Protein AF-A0A2E0WZZ0-F1 (afdb_monomer)

Sequence (146 aa):
MIAADSTYPSTQVFPRQESTLAAPRGRWQGAANSPVAYRRDSLGQIRELRIGAWRVLAATETRRIADVRELSAGRTAVLIERRGVPSGPVTSLLWQLYDGAGRLLSAMQSSPDGQRTLMMNYQTRQACQVNVNDAGTLETVGEWFF

Mean predicted aligned error: 10.59 Å

Secondary structure (DSSP, 8-state):
----------------------------B--TT-SEEEEE-TTS-EEEEEETTTEEEE-BTTEEEEEEEEEGGGEEEEEEEEESSTT--EEEEEEEEE-TT--EEEEEEE-TTSSEEEEEETTTTEEEEEEE-TTS-EEEEEEEE-

Foldseek 3Di:
DDDDDDDDPDPPPDPPPPPPPPDDPDDWDDDVPQQKTFDADPVRFTQWIGAADDDIDGADQFKGFPDWDQDPQQKIKTWMFGHPGRVHDGQKIKIWIAHNNGDTQKMWIAGPVRQWIWIAGPVQQKIWIWGQDPVRDIDTPDMDHD

Structure (mmCIF, N/CA/C/O backbone):
data_AF-A0A2E0WZZ0-F1
#
_entry.id   AF-A0A2E0WZZ0-F1
#
loop_
_atom_site.group_PDB
_atom_site.id
_atom_site.type_symbol
_atom_site.label_atom_id
_atom_site.label_alt_id
_atom_site.label_comp_id
_atom_site.label_asym_id
_atom_site.label_entity_id
_atom_site.label_seq_id
_atom_site.pdbx_PDB_ins_code
_atom_site.Cartn_x
_atom_site.Cartn_y
_atom_site.Cartn_z
_atom_site.occupancy
_atom_site.B_iso_or_equiv
_atom_site.auth_seq_id
_atom_site.auth_comp_id
_atom_site.auth_asym_id
_atom_site.auth_atom_id
_atom_site.pdbx_PDB_model_num
ATOM 1 N N . MET A 1 1 ? -25.707 50.805 5.402 1.00 40.75 1 MET A N 1
ATOM 2 C CA . MET A 1 1 ? -25.619 50.190 4.063 1.00 40.75 1 MET A CA 1
ATOM 3 C C . MET A 1 1 ? -24.155 49.833 3.862 1.00 40.75 1 MET A C 1
ATOM 5 O O . MET A 1 1 ? -23.360 50.728 3.629 1.00 40.75 1 MET A O 1
ATOM 9 N N . ILE A 1 2 ? -23.774 48.588 4.154 1.00 37.12 2 ILE A N 1
ATOM 10 C CA . ILE A 1 2 ? -22.375 48.135 4.131 1.00 37.12 2 ILE A CA 1
ATOM 11 C C . ILE A 1 2 ? -22.268 47.149 2.972 1.00 37.12 2 ILE A C 1
ATOM 13 O O . ILE A 1 2 ? -22.983 46.149 2.954 1.00 37.12 2 ILE A O 1
ATOM 17 N N . ALA A 1 3 ? -21.446 47.491 1.983 1.00 35.69 3 ALA A N 1
ATOM 18 C CA . ALA A 1 3 ? -21.144 46.640 0.844 1.00 35.69 3 ALA A CA 1
ATOM 19 C C . ALA A 1 3 ? -20.261 45.473 1.306 1.00 35.69 3 ALA A C 1
ATOM 21 O O . ALA A 1 3 ? -19.247 45.682 1.970 1.00 35.69 3 ALA A O 1
ATOM 22 N N . ALA A 1 4 ? -20.675 44.251 0.976 1.00 39.22 4 ALA A N 1
ATOM 23 C CA . ALA A 1 4 ? -19.872 43.053 1.147 1.00 39.22 4 ALA A CA 1
ATOM 24 C C . ALA A 1 4 ? -18.910 42.944 -0.042 1.00 39.22 4 ALA A C 1
ATOM 26 O O . ALA A 1 4 ? -19.346 42.712 -1.168 1.00 39.22 4 ALA A O 1
ATOM 27 N N . ASP A 1 5 ? -17.619 43.125 0.217 1.00 36.34 5 ASP A N 1
ATOM 28 C CA . ASP A 1 5 ? -16.557 42.827 -0.738 1.00 36.34 5 ASP A CA 1
ATOM 29 C C . ASP A 1 5 ? -16.145 41.361 -0.531 1.00 36.34 5 ASP A C 1
ATOM 31 O O . ASP A 1 5 ? -15.562 40.988 0.487 1.00 36.34 5 ASP A O 1
ATOM 35 N N . SER A 1 6 ? -16.584 40.500 -1.448 1.00 38.34 6 SER A N 1
ATOM 36 C CA . SER A 1 6 ? -16.380 39.050 -1.423 1.00 38.34 6 SER A CA 1
ATOM 37 C C . SER A 1 6 ? -15.403 38.673 -2.532 1.00 38.34 6 SER A C 1
ATOM 39 O O . SER A 1 6 ? -15.795 38.187 -3.596 1.00 38.34 6 SER A O 1
ATOM 41 N N . THR A 1 7 ? -14.116 38.873 -2.282 1.00 38.78 7 THR A N 1
ATOM 42 C CA . THR A 1 7 ? -13.047 38.436 -3.183 1.00 38.78 7 THR A CA 1
ATOM 43 C C . THR A 1 7 ? -12.672 36.991 -2.850 1.00 38.78 7 THR A C 1
ATOM 45 O O . THR A 1 7 ? -11.845 36.728 -1.980 1.00 38.78 7 THR A O 1
ATOM 48 N N . TYR A 1 8 ? -13.291 36.025 -3.531 1.00 40.94 8 TYR A N 1
ATOM 49 C CA . TYR A 1 8 ? -12.785 34.649 -3.557 1.00 40.94 8 TYR A CA 1
ATOM 50 C C . TYR A 1 8 ? -11.495 34.612 -4.392 1.00 40.94 8 TYR A C 1
ATOM 52 O O . TYR A 1 8 ? -11.508 35.102 -5.525 1.00 40.94 8 TYR A O 1
ATOM 60 N N . PRO A 1 9 ? -10.385 34.022 -3.914 1.00 39.41 9 PRO A N 1
ATOM 61 C CA . PRO A 1 9 ? -9.245 33.780 -4.781 1.00 39.41 9 PRO A CA 1
ATOM 62 C C . PRO A 1 9 ? -9.610 32.723 -5.831 1.00 39.41 9 PRO A C 1
ATOM 64 O O . PRO A 1 9 ? -10.093 31.633 -5.520 1.00 39.41 9 PRO A O 1
ATOM 67 N N . SER A 1 10 ? -9.373 33.087 -7.090 1.00 41.12 10 SER A N 1
ATOM 68 C CA . SER A 1 10 ? -9.514 32.262 -8.287 1.00 41.12 10 SER A CA 1
ATOM 69 C C . SER A 1 10 ? -8.919 30.866 -8.107 1.00 41.12 10 SER A C 1
ATOM 71 O O . SER A 1 10 ? -7.773 30.728 -7.675 1.00 41.12 10 SER A O 1
ATOM 73 N N . THR A 1 11 ? -9.671 29.843 -8.514 1.00 41.03 11 THR A N 1
ATOM 74 C CA . THR A 1 11 ? -9.214 28.459 -8.648 1.00 41.03 11 THR A CA 1
ATOM 75 C C . THR A 1 11 ? -7.918 28.417 -9.460 1.00 41.03 11 THR A C 1
ATOM 77 O O . THR A 1 11 ? -7.935 28.575 -10.680 1.00 41.03 11 THR A O 1
ATOM 80 N N . GLN A 1 12 ? -6.781 28.210 -8.793 1.00 34.91 12 GLN A N 1
ATOM 81 C CA . GLN A 1 12 ? -5.544 27.860 -9.479 1.00 34.91 12 GLN A CA 1
ATOM 82 C C . GLN A 1 12 ? -5.733 26.465 -10.070 1.00 34.91 12 GLN A C 1
ATOM 84 O O . GLN A 1 12 ? -5.729 25.454 -9.368 1.00 34.91 12 GLN A O 1
ATOM 89 N N . VAL A 1 13 ? -5.958 26.419 -11.380 1.00 36.41 13 VAL A N 1
ATOM 90 C CA . VAL A 1 13 ? -5.904 25.184 -12.154 1.00 36.41 13 VAL A CA 1
ATOM 91 C C . VAL A 1 13 ? -4.444 24.747 -12.161 1.00 36.41 13 VAL A C 1
ATOM 93 O O . VAL A 1 13 ? -3.627 25.286 -12.904 1.00 36.41 13 VAL A O 1
ATOM 96 N N . PHE A 1 14 ? -4.100 23.797 -11.293 1.00 32.16 14 PHE A N 1
ATOM 97 C CA . PHE A 1 14 ? -2.807 23.129 -11.356 1.00 32.16 14 PHE A CA 1
ATOM 98 C C . PHE A 1 14 ? -2.707 22.433 -12.719 1.00 32.16 14 PHE A C 1
ATOM 100 O O . PHE A 1 14 ? -3.565 21.594 -13.023 1.00 32.16 14 PHE A O 1
ATOM 107 N N . PRO A 1 15 ? -1.708 22.753 -13.562 1.00 32.00 15 PRO A N 1
ATOM 108 C CA . PRO A 1 15 ? -1.506 22.001 -14.785 1.00 32.00 15 PRO A CA 1
ATOM 109 C C . PRO A 1 15 ? -1.287 20.539 -14.403 1.00 32.00 15 PRO A C 1
ATOM 111 O O . PRO A 1 15 ? -0.507 20.221 -13.502 1.00 32.00 15 PRO A O 1
ATOM 114 N N . ARG A 1 16 ? -2.025 19.648 -15.069 1.00 38.28 16 ARG A N 1
ATOM 115 C CA . ARG A 1 16 ? -1.875 18.201 -14.943 1.00 38.28 16 ARG A CA 1
ATOM 116 C C . ARG A 1 16 ? -0.437 17.886 -15.341 1.00 38.28 16 ARG A C 1
ATOM 118 O O . ARG A 1 16 ? -0.116 17.861 -16.524 1.00 38.28 16 ARG A O 1
ATOM 125 N N . GLN A 1 17 ? 0.439 17.725 -14.354 1.00 35.53 17 GLN A N 1
ATOM 126 C CA . GLN A 1 17 ? 1.799 17.272 -14.582 1.00 35.53 17 GLN A CA 1
ATOM 127 C C . GLN A 1 17 ? 1.670 15.821 -15.048 1.00 35.53 17 GLN A C 1
ATOM 129 O O . GLN A 1 17 ? 1.569 14.890 -14.248 1.00 35.53 17 GLN A O 1
ATOM 134 N N . GLU A 1 18 ? 1.558 15.632 -16.361 1.00 36.09 18 GLU A N 1
ATOM 135 C CA . GLU A 1 18 ? 1.787 14.341 -16.982 1.00 36.09 18 GLU A CA 1
ATOM 136 C C . GLU A 1 18 ? 3.227 13.985 -16.648 1.00 36.09 18 GLU A C 1
ATOM 138 O O . GLU A 1 18 ? 4.177 14.499 -17.233 1.00 36.09 18 GLU A O 1
ATOM 143 N N . SER A 1 19 ? 3.389 13.166 -15.612 1.00 40.03 19 SER A N 1
ATOM 144 C CA . SER A 1 19 ? 4.664 12.558 -15.292 1.00 40.03 19 SER A CA 1
ATOM 145 C C . SER A 1 19 ? 4.981 11.601 -16.438 1.00 40.03 19 SER A C 1
ATOM 147 O O . SER A 1 19 ? 4.657 10.418 -16.397 1.00 40.03 19 SER A O 1
ATOM 149 N N . THR A 1 20 ? 5.587 12.126 -17.501 1.00 39.88 20 THR A N 1
ATOM 150 C CA . THR A 1 20 ? 6.236 11.368 -18.571 1.00 39.88 20 THR A CA 1
ATOM 151 C C . THR A 1 20 ? 7.544 10.785 -18.040 1.00 39.88 20 THR A C 1
ATOM 153 O O . THR A 1 20 ? 8.622 10.954 -18.601 1.00 39.88 20 THR A O 1
ATOM 156 N N . LEU A 1 21 ? 7.462 10.037 -16.938 1.00 45.97 21 LEU A N 1
ATOM 157 C CA . LEU A 1 21 ? 8.457 9.019 -16.656 1.00 45.97 21 LEU A CA 1
ATOM 158 C C . LEU A 1 21 ? 8.224 7.931 -17.697 1.00 45.97 21 LEU A C 1
ATOM 160 O O . LEU A 1 21 ? 7.309 7.121 -17.564 1.00 45.97 21 LEU A O 1
ATOM 164 N N . ALA A 1 22 ? 9.020 7.961 -18.768 1.00 46.19 22 ALA A N 1
ATOM 165 C CA . ALA A 1 22 ? 9.065 6.896 -19.755 1.00 46.19 22 ALA A CA 1
ATOM 166 C C . ALA A 1 22 ? 9.070 5.550 -19.019 1.00 46.19 22 ALA A C 1
ATOM 168 O O . ALA A 1 22 ? 9.983 5.268 -18.230 1.00 46.19 22 ALA A O 1
ATOM 169 N N . AL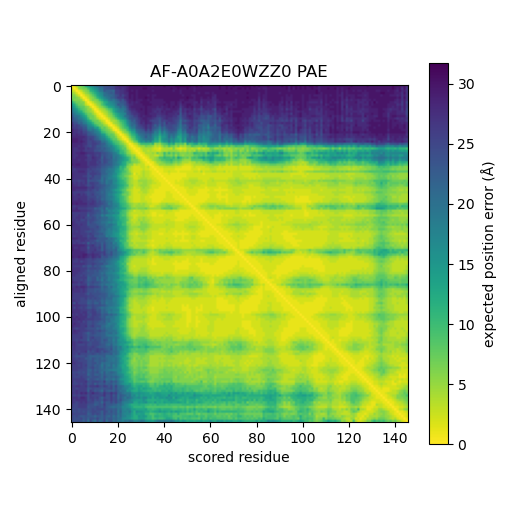A A 1 23 ? 8.020 4.752 -19.238 1.00 48.78 23 ALA A N 1
ATOM 170 C CA . ALA A 1 23 ? 7.925 3.427 -18.657 1.00 48.78 23 ALA A CA 1
ATOM 171 C C . ALA A 1 23 ? 9.203 2.676 -19.064 1.00 48.78 23 ALA A C 1
ATOM 173 O O . ALA A 1 23 ? 9.510 2.597 -20.259 1.00 48.78 23 ALA A O 1
ATOM 174 N N . PRO A 1 24 ? 9.999 2.156 -18.117 1.00 50.47 24 PRO A N 1
ATOM 175 C CA . PRO A 1 24 ? 11.186 1.395 -18.475 1.00 50.47 24 PRO A CA 1
ATOM 176 C C . PRO A 1 24 ? 10.772 0.251 -19.413 1.00 50.47 24 PRO A C 1
ATOM 178 O O . PRO A 1 24 ? 9.663 -0.263 -19.301 1.00 50.47 24 PRO A O 1
ATOM 181 N N . ARG A 1 25 ? 11.629 -0.223 -20.312 1.00 55.50 25 ARG A N 1
ATOM 182 C CA . ARG A 1 25 ? 11.321 -1.380 -21.177 1.00 55.50 25 ARG A CA 1
ATOM 183 C C . ARG A 1 25 ? 11.789 -2.678 -20.522 1.00 55.50 25 ARG A C 1
ATOM 185 O O . ARG A 1 25 ? 12.860 -3.182 -20.824 1.00 55.50 25 ARG A O 1
ATOM 192 N N . GLY A 1 26 ? 11.017 -3.191 -19.575 1.00 63.06 26 GLY A N 1
ATOM 193 C CA . GLY A 1 26 ? 11.357 -4.385 -18.802 1.00 63.06 26 GLY A CA 1
ATOM 194 C C . GLY A 1 26 ? 10.149 -5.295 -18.675 1.00 63.06 26 GLY A C 1
ATOM 195 O O . GLY A 1 26 ? 9.018 -4.825 -18.565 1.00 63.06 26 GLY A O 1
ATOM 196 N N . ARG A 1 27 ? 10.392 -6.603 -18.719 1.00 79.94 27 ARG A N 1
ATOM 197 C CA . ARG A 1 27 ? 9.341 -7.616 -18.643 1.00 79.94 27 ARG A CA 1
ATOM 198 C C . ARG A 1 27 ? 8.681 -7.588 -17.262 1.00 79.94 27 ARG A C 1
ATOM 200 O O . ARG A 1 27 ? 9.370 -7.515 -16.246 1.00 79.94 27 ARG A O 1
ATOM 207 N N . TRP A 1 28 ? 7.354 -7.664 -17.238 1.00 86.12 28 TRP A N 1
ATOM 208 C CA . TRP A 1 28 ? 6.593 -7.923 -16.018 1.00 86.12 28 TRP A CA 1
ATOM 209 C C . TRP A 1 28 ? 6.989 -9.281 -15.429 1.00 86.12 28 TRP A C 1
ATOM 211 O O . TRP A 1 28 ? 7.062 -10.275 -16.150 1.00 86.12 28 TRP A O 1
ATOM 221 N N . GLN A 1 29 ? 7.243 -9.307 -14.126 1.00 88.06 29 GLN A N 1
ATOM 222 C CA . GLN A 1 29 ? 7.553 -10.502 -13.346 1.00 88.06 29 GLN A CA 1
ATOM 223 C C . GLN A 1 29 ? 6.344 -10.855 -12.471 1.00 88.06 29 GLN A C 1
ATOM 225 O O . GLN A 1 29 ? 5.649 -9.954 -12.013 1.00 88.06 29 GLN A O 1
ATOM 230 N N . GLY A 1 30 ? 6.091 -12.139 -12.226 1.00 80.69 30 GLY A N 1
ATOM 231 C CA . GLY A 1 30 ? 4.977 -12.615 -11.400 1.00 80.69 30 GLY A CA 1
ATOM 232 C C . GLY A 1 30 ? 4.745 -14.110 -11.602 1.00 80.69 30 GLY A C 1
ATOM 233 O O . GLY A 1 30 ? 5.161 -14.663 -12.624 1.00 80.69 30 GLY A O 1
ATOM 234 N N . ALA A 1 31 ? 4.117 -14.771 -10.628 1.00 76.31 31 ALA A N 1
ATOM 235 C CA . ALA A 1 31 ? 3.732 -16.171 -10.776 1.00 76.31 31 ALA A CA 1
ATOM 236 C C . ALA A 1 31 ? 2.682 -16.324 -11.888 1.00 76.31 31 ALA A C 1
ATOM 238 O O . ALA A 1 31 ? 1.856 -15.432 -12.109 1.00 76.31 31 ALA A O 1
ATOM 239 N N . ALA A 1 32 ? 2.695 -17.466 -12.580 1.00 68.56 32 ALA A N 1
ATOM 240 C CA . ALA A 1 32 ? 1.623 -17.806 -13.507 1.00 68.56 32 ALA A CA 1
ATOM 241 C C . ALA A 1 32 ? 0.282 -17.776 -12.749 1.00 68.56 32 ALA A C 1
ATOM 243 O O . ALA A 1 32 ? 0.163 -18.388 -11.691 1.00 68.56 32 ALA A O 1
ATOM 244 N N . ASN A 1 33 ? -0.701 -17.044 -13.282 1.00 75.00 33 ASN A N 1
ATOM 245 C CA . ASN A 1 33 ? -2.021 -16.803 -12.678 1.00 75.00 33 ASN A CA 1
ATOM 246 C C . ASN A 1 33 ? -2.059 -15.899 -11.429 1.00 75.00 33 ASN A C 1
ATOM 248 O O . ASN A 1 33 ? -3.125 -15.778 -10.827 1.00 75.00 33 ASN A O 1
ATOM 252 N N . SER A 1 34 ? -0.965 -15.226 -11.048 1.00 82.19 34 SER A N 1
ATOM 253 C CA . SER A 1 34 ? -1.062 -14.175 -10.025 1.00 82.19 34 SER A CA 1
ATOM 254 C C . SER A 1 34 ? -1.815 -12.960 -10.593 1.00 82.19 34 SER A C 1
ATOM 256 O O . SER A 1 34 ? -1.513 -12.519 -11.710 1.00 82.19 34 SER A O 1
ATOM 258 N N . PRO A 1 35 ? -2.767 -12.367 -9.842 1.00 85.38 35 PRO A N 1
ATOM 259 C CA . PRO A 1 35 ? -3.368 -11.086 -10.207 1.00 85.38 35 PRO A CA 1
ATOM 260 C C . PRO A 1 35 ? -2.364 -9.933 -10.082 1.00 85.38 35 PRO A C 1
ATOM 262 O O . PRO A 1 35 ? -2.685 -8.800 -10.437 1.00 85.38 35 PRO A O 1
ATOM 265 N N . VAL A 1 36 ? -1.158 -10.196 -9.576 1.00 92.75 36 VAL A N 1
ATOM 266 C CA . VAL A 1 36 ? -0.115 -9.212 -9.343 1.00 92.75 36 VAL A CA 1
ATOM 267 C C . VAL A 1 36 ? 1.073 -9.471 -10.263 1.00 92.75 36 VAL A C 1
ATOM 269 O O . VAL A 1 36 ? 1.567 -10.586 -10.405 1.00 92.75 36 VAL A O 1
ATOM 272 N N . ALA A 1 37 ? 1.577 -8.403 -10.870 1.00 94.25 37 ALA A N 1
ATOM 273 C CA . ALA A 1 37 ? 2.851 -8.428 -11.567 1.00 94.25 37 ALA A CA 1
ATOM 274 C C . ALA A 1 37 ? 3.701 -7.230 -11.152 1.00 94.25 37 ALA A C 1
ATOM 276 O O . ALA A 1 37 ? 3.184 -6.145 -10.904 1.00 94.25 37 ALA A O 1
ATOM 277 N N . TYR A 1 38 ? 5.013 -7.400 -11.106 1.00 94.06 38 TYR A N 1
ATOM 278 C CA . TYR A 1 38 ? 5.950 -6.376 -10.659 1.00 94.06 38 TYR A CA 1
ATOM 279 C C . TYR A 1 38 ? 7.032 -6.128 -11.696 1.00 94.06 38 TYR A C 1
ATOM 281 O O . TYR A 1 38 ? 7.386 -6.987 -12.506 1.00 94.06 38 TYR A O 1
ATOM 289 N N . ARG A 1 39 ? 7.609 -4.938 -11.616 1.00 94.50 39 ARG A N 1
ATOM 290 C CA . ARG A 1 39 ? 8.862 -4.594 -12.267 1.00 94.50 39 ARG A CA 1
ATOM 291 C C . ARG A 1 39 ? 9.774 -3.984 -11.235 1.00 94.50 39 ARG A C 1
ATOM 293 O O . ARG A 1 39 ? 9.397 -3.031 -10.552 1.00 94.50 39 ARG A O 1
ATOM 300 N N . ARG A 1 40 ? 10.960 -4.564 -11.119 1.00 93.69 40 ARG A N 1
ATOM 301 C CA . ARG A 1 40 ? 11.963 -4.160 -10.145 1.00 93.69 40 ARG A CA 1
ATOM 302 C C . ARG A 1 40 ? 13.110 -3.433 -10.829 1.00 93.69 40 ARG A C 1
ATOM 304 O O . ARG A 1 40 ? 13.344 -3.635 -12.022 1.00 93.69 40 ARG A O 1
ATOM 311 N N . ASP A 1 41 ? 13.771 -2.554 -10.094 1.00 91.06 41 ASP A N 1
ATOM 312 C CA . ASP A 1 41 ? 15.033 -1.963 -10.525 1.00 91.06 41 ASP A CA 1
ATOM 313 C C . ASP A 1 41 ? 16.213 -2.927 -10.296 1.00 91.06 41 ASP A C 1
ATOM 315 O O . ASP A 1 41 ? 16.038 -4.066 -9.853 1.00 91.06 41 ASP A O 1
ATOM 319 N N . SER A 1 42 ? 17.427 -2.477 -10.618 1.00 90.81 42 SER A N 1
ATOM 320 C CA . SER A 1 42 ? 18.662 -3.249 -10.427 1.00 90.81 42 SER A CA 1
ATOM 321 C C . SER A 1 42 ? 19.001 -3.520 -8.958 1.00 90.81 42 SER A C 1
ATOM 323 O O . SER A 1 42 ? 19.809 -4.401 -8.684 1.00 90.81 42 SER A O 1
ATOM 325 N N . LEU A 1 43 ? 18.388 -2.793 -8.020 1.00 90.94 43 LEU A N 1
ATOM 326 C CA . LEU A 1 43 ? 18.539 -2.975 -6.575 1.00 90.94 43 LEU A CA 1
ATOM 327 C C . LEU A 1 43 ? 17.436 -3.876 -5.991 1.00 90.94 43 LEU A C 1
ATOM 329 O O . LEU A 1 43 ? 17.335 -4.034 -4.774 1.00 90.94 43 LEU A O 1
ATOM 333 N N . GLY A 1 44 ? 16.580 -4.449 -6.842 1.00 90.12 44 GLY A N 1
ATOM 334 C CA . GLY A 1 44 ? 15.471 -5.310 -6.441 1.00 90.12 44 GLY A CA 1
ATOM 335 C C . GLY A 1 44 ? 14.263 -4.564 -5.862 1.00 90.12 44 GLY A C 1
ATOM 336 O O . GLY A 1 44 ? 13.300 -5.215 -5.444 1.00 90.12 44 GLY A O 1
ATOM 337 N N . GLN A 1 45 ? 14.255 -3.228 -5.854 1.00 91.94 45 GLN A N 1
ATOM 338 C CA . GLN A 1 45 ? 13.124 -2.434 -5.367 1.00 91.94 45 GLN A CA 1
ATOM 339 C C . GLN A 1 45 ? 11.987 -2.434 -6.389 1.00 91.94 45 GLN A C 1
ATOM 341 O O . GLN A 1 45 ? 12.221 -2.450 -7.595 1.00 91.94 45 GLN A O 1
ATOM 346 N N . ILE A 1 46 ? 10.735 -2.411 -5.921 1.00 94.88 46 ILE A N 1
ATOM 347 C CA . ILE A 1 46 ? 9.562 -2.377 -6.804 1.00 94.88 46 ILE A CA 1
ATOM 348 C C . ILE A 1 46 ? 9.442 -0.979 -7.415 1.00 94.88 46 ILE A C 1
ATOM 350 O O . ILE A 1 46 ? 9.124 -0.014 -6.721 1.00 94.88 46 ILE A O 1
ATOM 354 N N . ARG A 1 47 ? 9.651 -0.885 -8.731 1.00 95.19 47 ARG A N 1
ATOM 355 C CA . ARG A 1 47 ? 9.460 0.346 -9.502 1.00 95.19 47 ARG A CA 1
ATOM 356 C C . ARG A 1 47 ? 8.034 0.470 -10.017 1.00 95.19 47 ARG A C 1
ATOM 358 O O . ARG A 1 47 ? 7.468 1.555 -9.968 1.00 95.19 47 ARG A O 1
ATOM 365 N N . GLU A 1 48 ? 7.455 -0.625 -10.500 1.00 96.50 48 GLU A N 1
ATOM 366 C CA . GLU A 1 48 ? 6.061 -0.672 -10.945 1.00 96.50 48 GLU A CA 1
ATOM 367 C C . GLU A 1 48 ? 5.384 -1.936 -10.420 1.00 96.50 48 GLU A C 1
ATOM 369 O O . GLU A 1 48 ? 5.980 -3.013 -10.378 1.00 96.50 48 GLU A O 1
ATOM 374 N N . LEU A 1 49 ? 4.120 -1.799 -10.042 1.00 96.50 49 LEU A N 1
ATOM 375 C CA . LEU A 1 49 ? 3.240 -2.867 -9.602 1.00 96.50 49 LEU A CA 1
ATOM 376 C C . LEU A 1 49 ? 1.963 -2.805 -10.430 1.00 96.50 49 LEU A C 1
ATOM 378 O O . LEU A 1 49 ? 1.306 -1.768 -10.458 1.00 96.50 49 LEU A O 1
ATOM 382 N N . ARG A 1 50 ? 1.587 -3.911 -11.061 1.00 96.19 50 ARG A N 1
ATOM 383 C CA . ARG A 1 50 ? 0.295 -4.089 -11.713 1.00 96.19 50 ARG A CA 1
ATOM 384 C C . ARG A 1 50 ? -0.574 -5.020 -10.879 1.00 96.19 50 ARG A C 1
ATOM 386 O O . ARG A 1 50 ? -0.098 -6.071 -10.462 1.00 96.19 50 ARG A O 1
ATOM 393 N N . ILE A 1 51 ? -1.829 -4.639 -10.670 1.00 95.88 51 ILE A N 1
ATOM 394 C CA . ILE A 1 51 ? -2.860 -5.427 -9.986 1.00 95.88 51 ILE A CA 1
ATOM 395 C C . ILE A 1 51 ? -4.047 -5.569 -10.943 1.00 95.88 51 ILE A C 1
ATOM 397 O O . ILE A 1 51 ? -4.563 -4.576 -11.464 1.00 95.88 51 ILE A O 1
ATOM 401 N N . GLY A 1 52 ? -4.468 -6.802 -11.200 1.00 90.62 52 GLY A N 1
ATOM 402 C CA . GLY A 1 52 ? -5.477 -7.107 -12.203 1.00 90.62 52 GLY A CA 1
ATOM 403 C C . G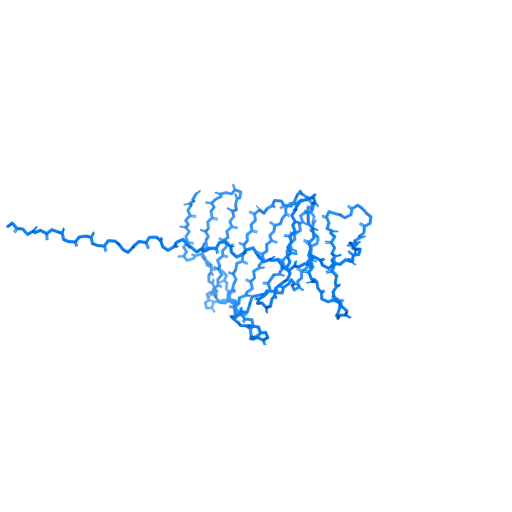LY A 1 52 ? -5.070 -6.632 -13.602 1.00 90.62 52 GLY A C 1
ATOM 404 O O . GLY A 1 52 ? -3.890 -6.590 -13.964 1.00 90.62 52 GLY A O 1
ATOM 405 N N . ALA A 1 53 ? -6.067 -6.266 -14.407 1.00 86.44 53 ALA A N 1
ATOM 406 C CA . ALA A 1 53 ? -5.851 -5.909 -15.808 1.00 86.44 53 ALA A CA 1
ATOM 407 C C . ALA A 1 53 ? -5.346 -4.469 -16.020 1.00 86.44 53 ALA A C 1
ATOM 409 O O . ALA A 1 53 ? -4.702 -4.200 -17.032 1.00 86.44 53 ALA A O 1
ATOM 410 N N . TRP A 1 54 ? -5.632 -3.541 -15.100 1.00 88.44 54 TRP A N 1
ATOM 411 C CA . TRP A 1 54 ? -5.518 -2.101 -15.386 1.00 88.44 54 TRP A CA 1
ATOM 412 C C . TRP A 1 54 ? -4.875 -1.262 -14.279 1.00 88.44 54 TRP A C 1
ATOM 414 O O . TRP A 1 54 ? -4.390 -0.165 -14.562 1.00 88.44 54 TRP A O 1
ATOM 424 N N . ARG A 1 55 ? -4.843 -1.722 -13.021 1.00 95.94 55 ARG A N 1
ATOM 425 C CA . ARG A 1 55 ? -4.276 -0.911 -11.940 1.00 95.94 55 ARG A CA 1
ATOM 426 C C . ARG A 1 55 ? -2.761 -0.990 -11.991 1.00 95.94 55 ARG A C 1
ATOM 428 O O . ARG A 1 55 ? -2.201 -2.052 -11.753 1.00 95.94 55 ARG A O 1
ATOM 435 N N . VAL A 1 56 ? -2.108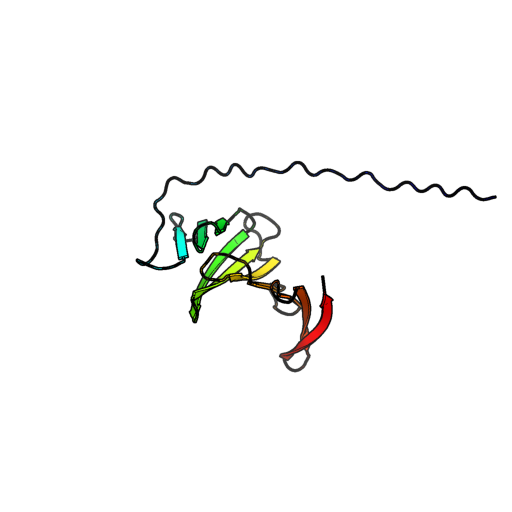 0.143 -12.229 1.00 95.44 56 VAL A N 1
ATOM 436 C CA . VAL A 1 56 ? -0.650 0.274 -12.134 1.00 95.44 56 VAL A CA 1
ATOM 437 C C . VAL A 1 56 ? -0.298 1.292 -11.054 1.00 95.44 56 VAL A C 1
ATOM 439 O O . VAL A 1 56 ? -0.834 2.400 -11.034 1.00 95.44 56 VAL A O 1
ATOM 442 N N . LEU A 1 57 ? 0.597 0.910 -10.147 1.00 96.25 57 LEU A N 1
ATOM 443 C CA . LEU A 1 57 ? 1.240 1.789 -9.179 1.00 96.25 57 LEU A CA 1
ATOM 444 C C . LEU A 1 57 ? 2.714 1.900 -9.550 1.00 96.25 57 LEU A C 1
ATOM 446 O O . LEU A 1 57 ? 3.372 0.884 -9.756 1.00 96.25 57 LEU A O 1
ATOM 450 N N . ALA A 1 58 ? 3.234 3.120 -9.605 1.00 95.62 58 ALA A N 1
ATOM 451 C CA . ALA A 1 58 ? 4.648 3.374 -9.833 1.00 95.62 58 ALA A CA 1
ATOM 452 C C . ALA A 1 58 ? 5.275 4.011 -8.592 1.00 95.62 58 ALA A C 1
ATOM 454 O O . ALA A 1 58 ? 4.653 4.845 -7.922 1.00 95.62 58 ALA A O 1
ATOM 455 N N . ALA A 1 59 ? 6.506 3.608 -8.294 1.00 94.38 59 ALA A N 1
ATOM 456 C CA . ALA A 1 59 ? 7.373 4.352 -7.402 1.00 94.38 59 ALA A CA 1
ATOM 457 C C . ALA A 1 59 ? 7.761 5.687 -8.057 1.00 94.38 59 ALA A C 1
ATOM 459 O O . ALA A 1 59 ? 7.906 5.785 -9.277 1.00 94.38 59 ALA A O 1
ATOM 460 N N . THR A 1 60 ? 7.935 6.709 -7.230 1.00 94.19 60 THR A N 1
ATOM 461 C CA . THR A 1 60 ? 8.434 8.034 -7.611 1.00 94.19 60 THR A CA 1
ATOM 462 C C . THR A 1 60 ? 9.569 8.420 -6.665 1.00 94.19 60 THR A C 1
ATOM 464 O O . THR A 1 60 ? 9.866 7.701 -5.713 1.00 94.19 60 THR A O 1
ATOM 467 N N . GLU A 1 61 ? 10.192 9.577 -6.874 1.00 92.56 61 GLU A N 1
ATOM 468 C CA . GLU A 1 61 ? 11.262 10.067 -5.991 1.00 92.56 61 GLU A CA 1
ATOM 469 C C . GLU A 1 61 ? 10.819 10.231 -4.526 1.00 92.56 61 GLU A C 1
ATOM 471 O O . GLU A 1 61 ? 11.616 10.086 -3.600 1.00 92.56 61 GLU A O 1
ATOM 476 N N . THR A 1 62 ? 9.531 10.500 -4.307 1.00 94.75 62 THR A N 1
ATOM 477 C CA . THR A 1 62 ? 8.929 10.738 -2.988 1.00 94.75 62 THR A CA 1
ATOM 478 C C . THR A 1 62 ? 8.003 9.611 -2.536 1.00 94.75 62 THR A C 1
ATOM 480 O O . THR A 1 62 ? 7.383 9.709 -1.476 1.00 94.75 62 THR A O 1
ATOM 483 N N . ARG A 1 63 ? 7.891 8.526 -3.311 1.00 94.94 63 ARG A N 1
ATOM 484 C CA . ARG A 1 63 ? 6.984 7.409 -3.034 1.00 94.94 63 ARG A CA 1
ATOM 485 C C . ARG A 1 63 ? 7.647 6.078 -3.362 1.00 94.94 63 ARG A C 1
ATOM 487 O O . ARG A 1 63 ? 7.936 5.801 -4.521 1.00 94.94 63 ARG A O 1
ATOM 494 N N . ARG A 1 64 ? 7.766 5.198 -2.372 1.00 96.00 64 ARG A N 1
ATOM 495 C CA . ARG A 1 64 ? 8.277 3.833 -2.554 1.00 96.00 64 ARG A CA 1
ATOM 496 C C . ARG A 1 64 ? 7.165 2.815 -2.339 1.00 96.00 64 ARG A C 1
ATOM 498 O O . ARG A 1 64 ? 6.411 2.930 -1.378 1.00 96.00 64 ARG A O 1
ATOM 505 N N . ILE A 1 65 ? 7.072 1.809 -3.208 1.00 97.50 65 ILE A N 1
ATOM 506 C CA . ILE A 1 65 ? 6.265 0.609 -2.948 1.00 97.50 65 ILE A CA 1
ATOM 507 C C . ILE A 1 65 ? 7.129 -0.309 -2.079 1.00 97.50 65 ILE A C 1
ATOM 509 O O . ILE A 1 65 ? 8.080 -0.912 -2.572 1.00 97.50 65 ILE A O 1
ATOM 513 N N . ALA A 1 66 ? 6.853 -0.326 -0.779 1.00 95.75 66 ALA A N 1
ATOM 514 C CA . ALA A 1 66 ? 7.707 -0.960 0.220 1.00 95.75 66 ALA A CA 1
ATOM 515 C C . ALA A 1 66 ? 7.358 -2.436 0.446 1.00 95.75 66 ALA A C 1
ATOM 517 O O . ALA A 1 66 ? 8.257 -3.238 0.678 1.00 95.75 66 ALA A O 1
ATOM 518 N N . ASP A 1 67 ? 6.075 -2.794 0.350 1.00 96.06 67 ASP A N 1
ATOM 519 C CA . ASP A 1 67 ? 5.601 -4.169 0.529 1.00 96.06 67 ASP A CA 1
ATOM 520 C C . ASP A 1 67 ? 4.377 -4.443 -0.355 1.00 96.06 67 ASP A C 1
ATOM 522 O O . ASP A 1 67 ? 3.598 -3.538 -0.669 1.00 96.06 67 ASP A O 1
ATOM 526 N N . VAL A 1 68 ? 4.213 -5.701 -0.758 1.00 96.25 68 VAL A N 1
ATOM 527 C CA . VAL A 1 68 ? 3.059 -6.202 -1.507 1.00 96.25 68 VAL A CA 1
ATOM 528 C C . VAL A 1 68 ? 2.718 -7.588 -0.981 1.00 96.25 68 VAL A C 1
ATOM 530 O O . VAL A 1 68 ? 3.540 -8.499 -1.045 1.00 96.25 68 VAL A O 1
ATOM 533 N N . ARG A 1 69 ? 1.484 -7.759 -0.506 1.00 95.62 69 ARG A N 1
ATOM 534 C CA . ARG A 1 69 ? 0.976 -9.020 0.035 1.00 95.62 69 ARG A CA 1
ATOM 535 C C . ARG A 1 69 ? -0.256 -9.453 -0.734 1.00 95.62 69 ARG A C 1
ATOM 537 O O . ARG A 1 69 ? -1.268 -8.754 -0.738 1.00 95.62 69 ARG A O 1
ATOM 544 N N . GLU A 1 70 ? -0.171 -10.617 -1.359 1.00 93.94 70 GLU A N 1
ATOM 545 C CA . GLU A 1 70 ? -1.352 -11.331 -1.836 1.00 93.94 70 GLU A CA 1
ATOM 546 C C . GLU A 1 70 ? -2.050 -11.960 -0.624 1.00 93.94 70 GLU A C 1
ATOM 548 O O . GLU A 1 70 ? -1.423 -12.613 0.210 1.00 93.94 70 GLU A O 1
ATOM 553 N N . LEU A 1 71 ? -3.342 -11.692 -0.489 1.00 93.44 71 LEU A N 1
ATOM 554 C CA . LEU A 1 71 ? -4.191 -12.153 0.600 1.00 93.44 71 LEU A CA 1
ATOM 555 C C . LEU A 1 71 ? -5.206 -13.171 0.069 1.00 93.44 71 LEU A C 1
ATOM 557 O O . LEU A 1 71 ? -5.401 -13.340 -1.138 1.00 93.44 71 LEU A O 1
ATOM 561 N N . SER A 1 72 ? -5.912 -13.825 0.989 1.00 87.44 72 SER A N 1
ATOM 562 C CA . SER A 1 72 ? -7.049 -14.679 0.652 1.00 87.44 72 SER A CA 1
ATOM 563 C C . SER A 1 72 ? -8.147 -13.906 -0.103 1.00 87.44 72 SER A C 1
ATOM 565 O O . SER A 1 72 ? -8.200 -12.672 -0.096 1.00 87.44 72 SER A O 1
ATOM 567 N N . ALA A 1 73 ? -9.027 -14.645 -0.789 1.00 86.56 73 ALA A N 1
ATOM 568 C CA . ALA A 1 73 ? -10.104 -14.095 -1.622 1.00 86.56 73 ALA A CA 1
ATOM 569 C C . ALA A 1 73 ? -9.628 -13.180 -2.773 1.00 86.56 73 ALA A C 1
ATOM 571 O O . ALA A 1 73 ? -10.361 -12.292 -3.209 1.00 86.56 73 ALA A O 1
ATOM 572 N N . GLY A 1 74 ? -8.400 -13.389 -3.263 1.00 89.38 74 GLY A N 1
ATOM 573 C CA . GLY A 1 74 ? -7.850 -12.653 -4.402 1.00 89.38 74 GLY A CA 1
ATOM 574 C C . GLY A 1 74 ? -7.635 -11.168 -4.118 1.00 89.38 74 GLY A C 1
ATOM 575 O O . GLY A 1 74 ? -7.776 -10.356 -5.026 1.00 89.38 74 GLY A O 1
ATOM 576 N N . ARG A 1 75 ? -7.359 -10.794 -2.865 1.00 94.44 75 ARG A N 1
ATOM 577 C CA . ARG A 1 75 ? -7.076 -9.405 -2.483 1.00 94.44 75 ARG A CA 1
ATOM 578 C C . ARG A 1 75 ? -5.577 -9.142 -2.470 1.00 94.44 75 ARG A C 1
ATOM 580 O O . ARG A 1 75 ? -4.791 -10.035 -2.178 1.00 94.44 75 ARG A O 1
ATOM 587 N N . THR A 1 76 ? -5.190 -7.894 -2.694 1.00 96.44 76 THR A N 1
ATOM 588 C CA . THR A 1 76 ? -3.785 -7.475 -2.655 1.00 96.44 76 THR A CA 1
ATOM 589 C C . THR A 1 76 ? -3.633 -6.270 -1.743 1.00 96.44 76 THR A C 1
ATOM 591 O O . THR A 1 76 ? -4.214 -5.218 -2.005 1.00 96.44 76 THR A O 1
ATOM 594 N N . ALA A 1 77 ? -2.841 -6.402 -0.682 1.00 97.50 77 ALA A N 1
ATOM 595 C CA . ALA A 1 77 ? -2.435 -5.284 0.161 1.00 97.50 77 ALA A CA 1
ATOM 596 C C . ALA A 1 77 ? -1.085 -4.732 -0.307 1.00 97.50 77 ALA A C 1
ATOM 598 O O . ALA A 1 77 ? -0.153 -5.486 -0.573 1.00 97.50 77 ALA A O 1
ATOM 599 N N . VAL A 1 78 ? -0.972 -3.412 -0.396 1.00 97.94 78 VAL A N 1
ATOM 600 C CA . VAL A 1 78 ? 0.241 -2.715 -0.830 1.00 97.94 78 VAL A CA 1
ATOM 601 C C . VAL A 1 78 ? 0.623 -1.689 0.220 1.00 97.94 78 VAL A C 1
ATOM 603 O O . VAL A 1 78 ? -0.193 -0.829 0.548 1.00 97.94 78 VAL A O 1
ATOM 606 N N . LEU A 1 79 ? 1.860 -1.749 0.706 1.00 97.56 79 LEU A N 1
ATOM 607 C CA . LEU A 1 79 ? 2.444 -0.709 1.541 1.00 97.56 79 LEU A CA 1
ATOM 608 C C . LEU A 1 79 ? 3.209 0.281 0.674 1.00 97.56 79 LEU A C 1
ATOM 610 O O . LEU A 1 79 ? 4.094 -0.082 -0.105 1.00 97.56 79 LEU A O 1
ATOM 614 N N . ILE A 1 80 ? 2.895 1.551 0.864 1.00 97.62 80 ILE A N 1
ATOM 615 C CA . ILE A 1 80 ? 3.564 2.674 0.235 1.00 97.62 80 ILE A CA 1
A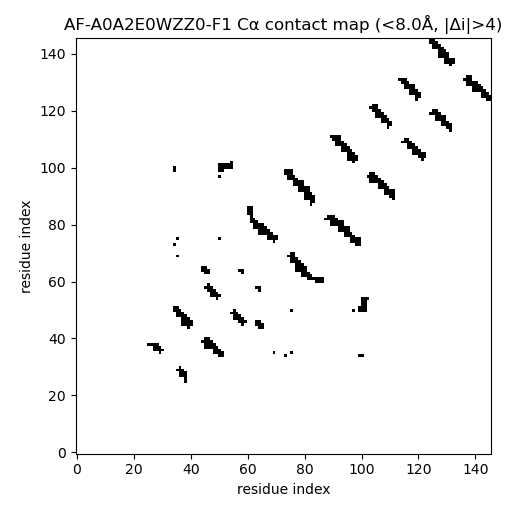TOM 616 C C . ILE A 1 80 ? 4.188 3.539 1.321 1.00 97.62 80 ILE A C 1
ATOM 618 O O . ILE A 1 80 ? 3.495 4.048 2.195 1.00 97.62 80 ILE A O 1
ATOM 622 N N . GLU A 1 81 ? 5.487 3.769 1.219 1.00 97.19 81 GLU A N 1
ATOM 623 C CA . GLU A 1 81 ? 6.169 4.799 1.993 1.00 97.19 81 GLU A CA 1
ATOM 624 C C . GLU A 1 81 ? 6.149 6.108 1.213 1.00 97.19 81 GLU A C 1
ATOM 626 O O . GLU A 1 81 ? 6.475 6.136 0.021 1.00 97.19 81 GLU A O 1
ATOM 631 N N . ARG A 1 82 ? 5.804 7.204 1.884 1.00 96.00 82 ARG A N 1
ATOM 632 C CA . ARG A 1 82 ? 5.886 8.553 1.319 1.00 96.00 82 ARG A CA 1
ATOM 633 C C . ARG A 1 82 ? 6.961 9.349 2.036 1.00 96.00 82 ARG A C 1
ATOM 635 O O . ARG A 1 82 ? 7.134 9.214 3.242 1.00 96.00 82 ARG A O 1
ATOM 642 N N . ARG A 1 83 ? 7.660 10.193 1.289 1.00 95.38 83 ARG A N 1
ATOM 643 C CA . ARG A 1 83 ? 8.697 11.107 1.771 1.00 95.38 83 ARG A CA 1
ATOM 644 C C . ARG A 1 83 ? 8.305 12.526 1.384 1.00 95.38 83 ARG A C 1
ATOM 646 O O . ARG A 1 83 ? 7.659 12.727 0.358 1.00 95.38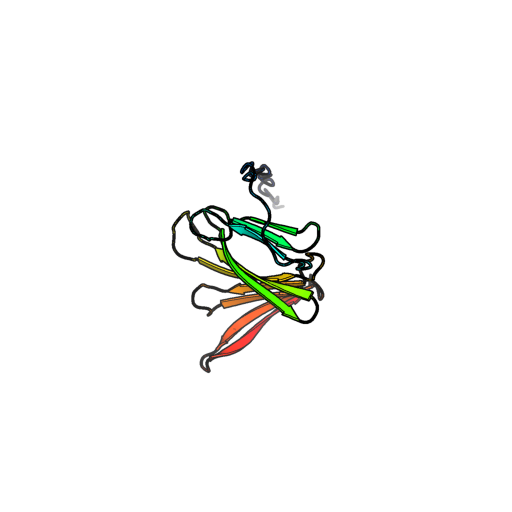 83 ARG A O 1
ATOM 653 N N . GLY A 1 84 ? 8.690 13.507 2.195 1.00 90.62 84 GLY A N 1
ATOM 654 C CA . GLY A 1 84 ? 8.464 14.920 1.866 1.00 90.62 84 GLY A CA 1
ATOM 655 C C . GLY A 1 84 ? 9.359 15.411 0.725 1.00 90.62 84 GLY A C 1
ATOM 656 O O . GLY A 1 84 ? 8.958 16.277 -0.043 1.00 90.62 84 GLY A O 1
ATOM 657 N N . VAL A 1 85 ? 10.551 14.823 0.597 1.00 92.56 85 VAL A N 1
ATOM 658 C CA . VAL A 1 85 ? 11.567 15.170 -0.406 1.00 92.56 85 VAL A CA 1
ATOM 659 C C . VAL A 1 85 ? 12.270 13.904 -0.913 1.00 92.56 85 VAL A C 1
ATOM 661 O O . VAL A 1 85 ? 12.277 12.891 -0.197 1.00 92.56 85 VAL A O 1
ATOM 664 N N . PRO A 1 86 ? 12.873 13.933 -2.118 1.00 91.25 86 PRO A N 1
ATOM 665 C CA . PRO A 1 86 ? 13.694 12.834 -2.617 1.00 91.25 86 PRO A CA 1
ATOM 666 C C . PRO A 1 86 ? 14.769 12.442 -1.601 1.00 91.25 86 PRO A C 1
ATOM 668 O O . PRO A 1 86 ? 15.417 13.302 -1.010 1.00 91.25 86 PRO A O 1
ATOM 671 N N . SER A 1 87 ? 14.927 11.139 -1.358 1.00 85.88 87 SER A N 1
ATOM 672 C CA . SER A 1 87 ? 15.887 10.589 -0.380 1.00 85.88 87 SER A CA 1
ATOM 673 C C . SER A 1 87 ? 15.702 11.030 1.085 1.00 85.88 87 SER A C 1
ATOM 675 O O . SER A 1 87 ? 16.493 10.627 1.933 1.00 85.88 87 SER A O 1
ATOM 677 N N . GLY A 1 88 ? 14.648 11.785 1.411 1.00 91.44 88 GLY A N 1
ATOM 678 C CA . GLY A 1 88 ? 14.333 12.196 2.780 1.00 91.44 88 GLY A CA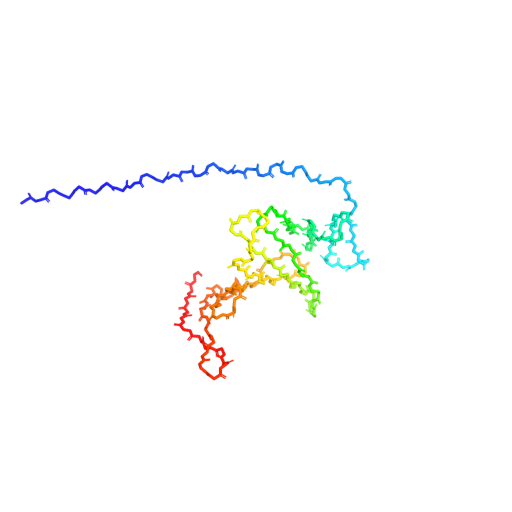 1
ATOM 679 C C . GLY A 1 88 ? 13.748 11.074 3.651 1.00 91.44 88 GLY A C 1
ATOM 680 O O . GLY A 1 88 ? 13.489 9.968 3.159 1.00 91.44 88 GLY A O 1
ATOM 681 N N . PRO A 1 89 ? 13.500 11.349 4.945 1.00 93.38 89 PRO A N 1
ATOM 682 C CA . PRO A 1 89 ? 12.839 10.399 5.830 1.00 93.38 89 PRO A CA 1
ATOM 683 C C . PRO A 1 89 ? 11.400 10.121 5.377 1.00 93.38 89 PRO A C 1
ATOM 685 O O . PRO A 1 89 ? 10.756 10.940 4.711 1.00 93.38 89 PRO A O 1
ATOM 688 N N . VAL A 1 90 ? 10.888 8.951 5.759 1.00 94.12 90 VAL A N 1
ATOM 689 C CA . VAL A 1 90 ? 9.481 8.596 5.553 1.00 94.12 90 VAL A CA 1
ATOM 690 C C . VAL A 1 90 ? 8.616 9.513 6.413 1.00 94.12 90 VAL A C 1
ATOM 692 O O . VAL A 1 90 ? 8.815 9.614 7.618 1.00 94.12 90 VAL A O 1
ATOM 695 N N . THR A 1 91 ? 7.658 10.187 5.784 1.00 94.94 91 THR A N 1
ATOM 696 C CA . THR A 1 91 ? 6.721 11.115 6.429 1.00 94.94 91 THR A CA 1
ATOM 697 C C . THR A 1 91 ? 5.341 10.506 6.632 1.00 94.94 91 THR A C 1
ATOM 699 O O . THR A 1 91 ? 4.564 11.015 7.432 1.00 94.94 91 THR A O 1
ATOM 702 N N . SER A 1 92 ? 5.013 9.428 5.919 1.00 95.19 92 SER A N 1
ATOM 703 C CA . SER A 1 92 ? 3.804 8.636 6.163 1.00 95.19 92 SER A CA 1
ATOM 704 C C . SER A 1 92 ? 3.902 7.251 5.535 1.00 95.19 92 SER A C 1
ATOM 706 O O . SER A 1 92 ? 4.616 7.040 4.548 1.00 95.19 92 SER A O 1
ATOM 708 N N . LEU A 1 93 ? 3.139 6.325 6.106 1.00 96.69 93 LEU A N 1
ATOM 709 C CA . LEU A 1 93 ? 2.911 4.989 5.575 1.00 96.69 93 LEU A CA 1
ATOM 710 C C . LEU A 1 93 ? 1.479 4.916 5.056 1.00 96.69 93 LEU A C 1
ATOM 712 O O . LEU A 1 93 ? 0.558 5.394 5.708 1.00 96.69 93 LEU A O 1
ATOM 716 N N . LEU A 1 94 ? 1.287 4.334 3.880 1.00 97.00 94 LEU A N 1
ATOM 717 C CA . LEU A 1 94 ? -0.016 4.179 3.251 1.00 97.00 94 LEU A CA 1
ATOM 718 C C . LEU A 1 94 ? -0.209 2.722 2.843 1.00 97.00 94 LEU A C 1
ATOM 720 O O . LEU A 1 94 ? 0.380 2.258 1.868 1.00 97.00 94 LEU A O 1
ATOM 724 N N . TRP A 1 95 ? -1.066 2.018 3.568 1.00 97.12 95 TRP A N 1
ATOM 725 C CA . TRP A 1 95 ? -1.589 0.725 3.157 1.00 97.12 95 TRP A CA 1
ATOM 726 C C . TRP A 1 95 ? -2.771 0.920 2.211 1.00 97.12 95 TRP A C 1
ATOM 728 O O . TRP A 1 95 ? -3.662 1.724 2.470 1.00 97.12 95 TRP A O 1
ATOM 738 N N . GLN A 1 96 ? -2.793 0.176 1.112 1.00 97.62 96 GLN A N 1
ATOM 739 C CA . GLN A 1 96 ? -3.895 0.147 0.152 1.00 97.62 96 GLN A CA 1
ATOM 740 C C . GLN A 1 96 ? -4.324 -1.294 -0.082 1.00 97.62 96 GLN A C 1
ATOM 742 O O . GLN A 1 96 ? -3.484 -2.141 -0.374 1.00 97.62 96 GLN A O 1
ATOM 747 N N . LEU A 1 97 ? -5.621 -1.563 0.027 1.00 97.38 97 LEU A N 1
ATOM 748 C CA . LEU A 1 97 ? -6.203 -2.876 -0.217 1.00 97.38 97 LEU A CA 1
ATOM 749 C C . LEU A 1 97 ? -6.959 -2.868 -1.541 1.00 97.38 97 LEU A C 1
ATOM 751 O O . LEU A 1 97 ? -7.887 -2.082 -1.729 1.00 97.38 97 LEU A O 1
ATOM 755 N N . TYR A 1 98 ? -6.592 -3.780 -2.428 1.00 96.50 98 TYR A N 1
ATOM 756 C CA . TYR A 1 98 ? -7.211 -3.968 -3.731 1.00 96.50 98 TYR A CA 1
ATOM 757 C C . TYR A 1 98 ? -7.936 -5.311 -3.810 1.00 96.50 98 TYR A C 1
ATOM 759 O O . TYR A 1 98 ? -7.541 -6.273 -3.149 1.00 96.50 98 TYR A O 1
ATOM 767 N N . ASP A 1 99 ? -8.976 -5.387 -4.637 1.00 94.88 99 ASP A N 1
ATOM 768 C CA . ASP A 1 99 ? -9.479 -6.669 -5.135 1.00 94.88 99 ASP A CA 1
ATOM 769 C C . ASP A 1 99 ? -8.622 -7.199 -6.301 1.00 94.88 99 ASP A C 1
ATOM 771 O O . ASP A 1 99 ? -7.724 -6.516 -6.805 1.00 94.88 99 ASP A O 1
ATOM 775 N N . GLY A 1 100 ? -8.923 -8.416 -6.761 1.00 91.81 100 GLY A N 1
ATOM 776 C CA . GLY A 1 100 ? -8.186 -9.072 -7.845 1.00 91.81 100 GLY A CA 1
ATOM 777 C C . GLY A 1 100 ? -8.348 -8.395 -9.208 1.00 91.81 100 GLY A C 1
ATOM 778 O O . G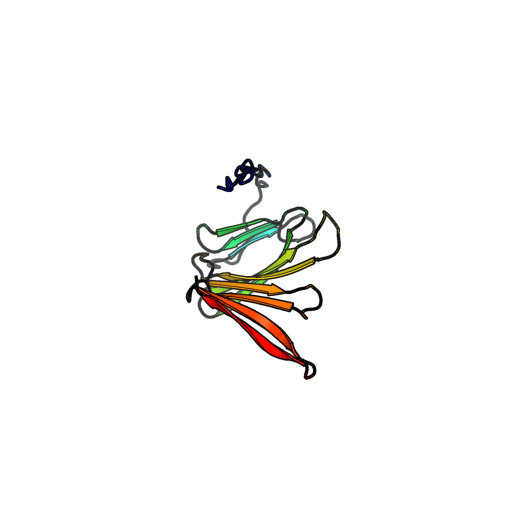LY A 1 100 ? -7.560 -8.646 -10.118 1.00 91.81 100 GLY A O 1
ATOM 779 N N . ALA A 1 101 ? -9.335 -7.505 -9.354 1.00 92.88 101 ALA A N 1
ATOM 780 C CA . ALA A 1 101 ? -9.520 -6.693 -10.548 1.00 92.88 101 ALA A CA 1
ATOM 781 C C . ALA A 1 101 ? -8.707 -5.386 -10.505 1.00 92.88 101 ALA A C 1
ATOM 783 O O . ALA A 1 101 ? -8.608 -4.716 -11.531 1.00 92.88 101 ALA A O 1
ATOM 784 N N . GLY A 1 102 ? -8.112 -5.020 -9.363 1.00 94.31 102 GLY A N 1
ATOM 785 C CA . GLY A 1 102 ? -7.342 -3.786 -9.183 1.00 94.31 102 GLY A CA 1
ATOM 786 C C . GLY A 1 102 ? -8.169 -2.585 -8.701 1.00 94.31 102 GLY A C 1
ATOM 787 O O . GLY A 1 102 ? -7.691 -1.439 -8.738 1.00 94.31 102 GLY A O 1
ATOM 788 N N . ARG A 1 103 ? -9.402 -2.805 -8.227 1.00 95.12 103 ARG A N 1
ATOM 789 C CA . ARG A 1 103 ? -10.218 -1.768 -7.582 1.00 95.12 103 ARG A CA 1
ATOM 790 C C . ARG A 1 103 ? -9.747 -1.560 -6.147 1.00 95.12 103 ARG A C 1
ATOM 792 O O . ARG A 1 103 ? -9.555 -2.516 -5.406 1.00 95.12 103 ARG A O 1
ATOM 799 N N . LEU A 1 104 ? -9.591 -0.298 -5.752 1.00 95.75 104 LEU A N 1
ATOM 800 C CA . LEU A 1 104 ? -9.254 0.069 -4.378 1.00 95.75 104 LEU A CA 1
ATOM 801 C C . LEU A 1 104 ? -10.483 -0.133 -3.478 1.00 95.75 104 LEU A C 1
ATOM 803 O O . LEU A 1 104 ? -11.539 0.445 -3.740 1.00 95.75 104 LEU A O 1
ATOM 807 N N . LEU A 1 105 ? -10.341 -0.962 -2.447 1.00 95.69 105 LEU A N 1
ATOM 808 C CA . LEU A 1 105 ? -11.385 -1.278 -1.468 1.00 95.69 105 LEU A CA 1
ATOM 809 C C . LEU A 1 105 ? -11.258 -0.394 -0.231 1.00 95.69 105 LEU A C 1
ATOM 811 O O . LEU A 1 105 ? -12.233 0.205 0.215 1.00 95.69 105 LEU A O 1
ATOM 815 N N . SER A 1 106 ? -10.042 -0.282 0.295 1.00 96.44 106 SER A N 1
ATOM 816 C CA . SER A 1 106 ? -9.737 0.549 1.453 1.00 96.44 106 SER A CA 1
ATOM 817 C C . SER A 1 106 ? -8.308 1.071 1.399 1.00 96.44 106 SER A C 1
ATOM 819 O O . SER A 1 106 ? -7.446 0.530 0.701 1.00 96.44 106 SER A O 1
ATOM 821 N N . ALA A 1 107 ? -8.061 2.148 2.132 1.00 96.88 107 ALA A N 1
ATOM 822 C CA . ALA A 1 107 ? -6.733 2.678 2.365 1.00 96.88 107 ALA A CA 1
ATOM 823 C C . ALA A 1 107 ? -6.582 3.067 3.834 1.00 96.88 107 ALA A C 1
ATOM 825 O O . ALA A 1 107 ? -7.541 3.488 4.474 1.00 96.88 107 ALA A O 1
ATOM 826 N N . MET A 1 108 ? -5.374 2.931 4.361 1.00 95.25 108 MET A N 1
ATOM 827 C CA . MET A 1 108 ? -5.022 3.345 5.709 1.00 95.25 108 MET A CA 1
ATOM 828 C C . MET A 1 108 ? -3.718 4.123 5.638 1.00 95.25 108 MET A C 1
ATOM 830 O O . MET A 1 108 ? -2.703 3.579 5.206 1.00 95.25 108 MET A O 1
ATOM 834 N N . GLN A 1 109 ? -3.747 5.390 6.034 1.00 95.81 109 GLN A N 1
ATOM 835 C CA . GLN A 1 109 ? -2.564 6.231 6.116 1.00 95.81 109 GLN A CA 1
ATOM 836 C C . GLN A 1 109 ? -2.210 6.462 7.577 1.00 95.81 109 GLN A C 1
ATOM 838 O O . GLN A 1 109 ? -3.054 6.935 8.330 1.00 95.81 109 GLN A O 1
ATOM 843 N N . SER A 1 110 ? -0.968 6.193 7.959 1.00 93.88 110 SER A N 1
ATOM 844 C CA . SER A 1 110 ? -0.467 6.497 9.294 1.00 93.88 110 SER A CA 1
ATOM 845 C C . SER A 1 110 ? 0.701 7.474 9.252 1.00 93.88 110 SER A C 1
ATOM 847 O O . SER A 1 110 ? 1.446 7.563 8.265 1.00 93.88 110 SER A O 1
ATOM 849 N N . SER A 1 111 ? 0.883 8.199 10.353 1.00 90.19 111 SER A N 1
ATOM 850 C CA . SER A 1 111 ? 2.162 8.827 10.665 1.00 90.19 111 SER A CA 1
ATOM 851 C C . SER A 1 111 ? 3.264 7.757 10.802 1.00 90.19 111 SER A C 1
ATOM 853 O O . SER A 1 111 ? 2.956 6.580 11.030 1.00 90.19 111 SER A O 1
ATOM 855 N N . PRO A 1 112 ? 4.552 8.117 10.641 1.00 85.75 112 PRO A N 1
ATOM 856 C CA . PRO A 1 112 ? 5.656 7.156 10.727 1.00 85.75 112 PRO A CA 1
ATOM 857 C C . PRO A 1 112 ? 5.769 6.486 12.101 1.00 85.75 112 PRO A C 1
ATOM 859 O O . PRO A 1 112 ? 6.199 5.343 12.189 1.00 85.75 112 PRO A O 1
ATOM 862 N N . ASP A 1 113 ? 5.356 7.191 13.155 1.00 85.31 113 ASP A N 1
ATOM 863 C CA . ASP A 1 113 ? 5.301 6.715 14.542 1.00 85.31 113 ASP A CA 1
ATOM 864 C C . ASP A 1 113 ? 4.024 5.914 14.873 1.00 85.31 113 ASP A C 1
ATOM 866 O O . ASP A 1 113 ? 3.867 5.440 15.996 1.00 85.31 113 ASP A O 1
ATOM 870 N N . GLY A 1 114 ? 3.094 5.780 13.919 1.00 83.62 114 GLY A N 1
ATOM 871 C CA . GLY A 1 114 ? 1.828 5.062 14.084 1.00 83.62 114 GLY A CA 1
ATOM 872 C C . GLY A 1 114 ? 0.796 5.741 14.993 1.00 83.62 114 GLY A C 1
ATOM 873 O O . GLY A 1 114 ? -0.302 5.212 15.141 1.00 83.62 114 GLY A O 1
ATOM 874 N N . GLN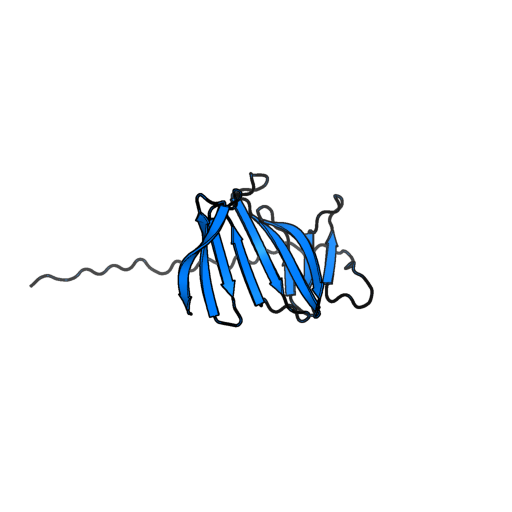 A 1 115 ? 1.101 6.906 15.571 1.00 84.94 115 GLN A N 1
ATOM 875 C CA . GLN A 1 115 ? 0.246 7.565 16.567 1.00 84.94 115 GLN A CA 1
ATOM 876 C C . GLN A 1 115 ? -1.062 8.102 15.982 1.00 84.94 115 GLN A C 1
ATOM 878 O O . GLN A 1 115 ? -2.074 8.185 16.676 1.00 84.94 115 GLN A O 1
ATOM 883 N N . ARG A 1 116 ? -1.048 8.474 14.699 1.00 85.44 116 ARG A N 1
ATOM 884 C CA . ARG A 1 116 ? -2.220 8.978 13.983 1.00 85.44 116 ARG A CA 1
ATOM 885 C C . ARG A 1 116 ? -2.463 8.126 12.762 1.00 85.44 116 ARG A C 1
ATOM 887 O O . ARG A 1 116 ? -1.583 8.014 11.908 1.00 85.44 116 ARG A O 1
ATOM 894 N N . THR A 1 117 ? -3.670 7.593 12.651 1.00 93.25 117 THR A N 1
ATOM 895 C CA . THR A 1 117 ? -4.087 6.781 11.514 1.00 93.25 117 THR A CA 1
ATOM 896 C C . THR A 1 117 ? -5.406 7.294 10.956 1.00 93.25 117 THR A C 1
ATOM 898 O O . THR A 1 117 ? -6.347 7.570 11.688 1.00 93.25 117 THR A O 1
ATOM 901 N N . LEU A 1 118 ? -5.482 7.420 9.637 1.00 94.12 118 LEU A N 1
ATOM 902 C CA . LEU A 1 118 ? -6.708 7.685 8.902 1.00 94.12 118 LEU A CA 1
ATOM 903 C C . LEU A 1 118 ? -7.029 6.454 8.063 1.00 94.12 118 LEU A C 1
ATOM 905 O O . LEU A 1 118 ? -6.214 6.041 7.237 1.00 94.12 118 LEU A O 1
ATOM 909 N N . MET A 1 119 ? -8.214 5.889 8.245 1.00 94.38 119 MET A N 1
ATOM 910 C CA . MET A 1 119 ? -8.722 4.790 7.439 1.00 94.38 119 MET A CA 1
ATOM 911 C C . MET A 1 119 ? -9.848 5.289 6.539 1.00 94.38 119 MET A C 1
ATOM 913 O O . MET A 1 119 ? -10.707 6.061 6.949 1.00 94.38 119 MET A O 1
ATOM 917 N N . MET A 1 120 ? -9.841 4.831 5.295 1.00 95.75 120 MET A N 1
ATOM 918 C CA . MET A 1 120 ? -10.865 5.089 4.295 1.00 95.75 120 MET A CA 1
ATOM 919 C C . MET A 1 120 ? -11.360 3.754 3.755 1.00 95.75 120 MET A C 1
ATOM 921 O O . MET A 1 120 ? -10.570 2.946 3.265 1.00 95.75 120 MET A O 1
ATOM 925 N N . ASN A 1 121 ? -12.666 3.533 3.808 1.00 93.94 121 ASN A N 1
ATOM 926 C CA . ASN A 1 121 ? -13.338 2.411 3.178 1.00 93.94 121 ASN A CA 1
ATOM 927 C C . ASN A 1 121 ? -14.146 2.925 1.983 1.00 93.94 121 ASN A C 1
ATOM 929 O O . ASN A 1 121 ? -15.160 3.603 2.133 1.00 93.94 121 ASN A O 1
ATOM 933 N N . TYR A 1 122 ? -13.700 2.590 0.775 1.00 92.38 122 TYR A N 1
ATOM 934 C CA . TYR A 1 122 ? -14.333 3.037 -0.466 1.00 92.38 122 TYR A CA 1
ATOM 935 C C . TYR A 1 122 ? -15.563 2.208 -0.842 1.00 92.38 122 TYR A C 1
ATOM 937 O O . TYR A 1 122 ? -16.324 2.615 -1.720 1.00 92.38 122 TYR A O 1
ATOM 945 N N . GLN A 1 123 ? -15.770 1.051 -0.207 1.00 89.75 123 GLN A N 1
ATOM 946 C CA . GLN A 1 123 ? -16.990 0.265 -0.393 1.00 89.75 123 GLN A CA 1
ATOM 947 C C . GLN A 1 123 ? -18.150 0.869 0.398 1.00 89.75 123 GLN A C 1
ATOM 949 O O . GLN A 1 123 ? -19.243 0.999 -0.145 1.00 89.75 123 GLN A O 1
ATOM 954 N N . THR A 1 124 ? -17.900 1.269 1.648 1.00 91.75 124 THR A N 1
ATOM 955 C CA . THR A 1 124 ? -18.906 1.894 2.525 1.00 91.75 124 THR A CA 1
ATOM 956 C C . THR A 1 124 ? -18.923 3.419 2.441 1.00 91.75 124 THR A C 1
ATOM 958 O O . THR A 1 124 ? -19.796 4.042 3.032 1.00 91.75 124 THR A O 1
ATOM 961 N N . ARG A 1 125 ? -17.979 4.016 1.698 1.00 91.81 125 ARG A N 1
ATOM 962 C CA . ARG A 1 125 ? -17.747 5.468 1.607 1.00 91.81 125 ARG A CA 1
ATOM 963 C C . ARG A 1 125 ? -17.636 6.141 2.973 1.00 91.81 125 ARG A C 1
ATOM 965 O O . ARG A 1 125 ? -18.209 7.191 3.241 1.00 91.81 125 ARG A O 1
ATOM 972 N N . GLN A 1 126 ? -16.885 5.484 3.837 1.00 93.88 126 GLN A N 1
ATOM 973 C CA . GLN A 1 126 ? -16.678 5.869 5.219 1.00 93.88 126 GLN A CA 1
ATOM 974 C C . GLN A 1 126 ? -15.203 6.191 5.407 1.00 93.88 126 GLN A C 1
ATOM 976 O O . GLN A 1 126 ? -14.329 5.535 4.830 1.00 93.88 126 GLN A O 1
ATOM 981 N N . ALA A 1 127 ? -14.914 7.180 6.232 1.00 93.50 127 ALA A N 1
ATOM 982 C CA . ALA A 1 127 ? -13.576 7.445 6.712 1.00 93.50 127 ALA A CA 1
ATOM 983 C C . ALA A 1 127 ? -13.605 7.605 8.228 1.00 93.50 127 ALA A C 1
ATOM 985 O O . ALA A 1 127 ? -14.541 8.180 8.777 1.00 93.50 127 ALA A O 1
ATOM 986 N N . CYS A 1 128 ? -12.578 7.092 8.893 1.00 93.62 128 CYS A N 1
ATOM 987 C CA . CYS A 1 128 ? -12.407 7.249 10.325 1.00 93.62 128 CYS A CA 1
ATOM 988 C C . CYS A 1 128 ? -10.966 7.610 10.660 1.00 93.62 128 CYS A C 1
ATOM 990 O O . CYS A 1 128 ? -10.013 7.165 10.012 1.00 93.62 128 CYS A O 1
ATOM 992 N N . GLN A 1 129 ? -10.814 8.436 11.685 1.00 92.94 129 GLN A N 1
ATOM 993 C CA . GLN A 1 129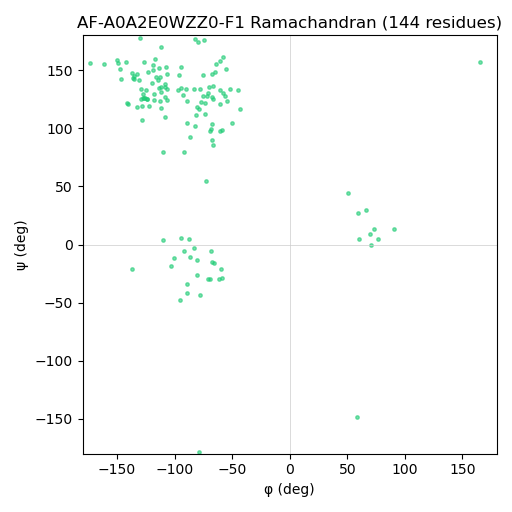 ? -9.531 8.679 12.312 1.00 92.94 129 GLN A CA 1
ATOM 994 C C . GLN A 1 129 ? -9.419 7.798 13.547 1.00 92.94 129 GLN A C 1
ATOM 996 O O . GLN A 1 129 ? -10.334 7.733 14.369 1.00 92.94 129 GLN A O 1
ATOM 1001 N N . VAL A 1 130 ? -8.273 7.144 13.666 1.00 90.94 130 VAL A N 1
ATOM 1002 C CA . VAL A 1 130 ? -7.935 6.243 14.753 1.00 90.94 130 VAL A CA 1
ATOM 1003 C C . VAL A 1 130 ? -6.634 6.713 15.393 1.00 90.94 130 VAL A C 1
ATOM 1005 O O . VAL A 1 130 ? -5.660 6.997 14.688 1.00 90.94 130 VAL A O 1
ATOM 1008 N N . ASN A 1 131 ? -6.618 6.776 16.720 1.00 89.31 131 ASN A N 1
ATOM 1009 C CA . ASN A 1 131 ? -5.427 7.064 17.513 1.00 89.31 131 ASN A CA 1
ATOM 1010 C C . ASN A 1 131 ? -5.085 5.861 18.395 1.00 89.31 131 ASN A C 1
ATOM 1012 O O . ASN A 1 131 ? -5.936 5.015 18.666 1.00 89.31 131 ASN A O 1
ATOM 1016 N N . VAL A 1 132 ? -3.834 5.791 18.841 1.00 83.12 132 VAL A N 1
ATOM 1017 C CA . VAL A 1 132 ? -3.423 4.869 19.904 1.00 83.12 132 VAL A CA 1
ATOM 1018 C C . VAL A 1 132 ? -3.618 5.586 21.239 1.00 83.12 132 VAL A C 1
ATOM 1020 O O . VAL A 1 132 ? -3.081 6.676 21.421 1.00 83.12 132 VAL A O 1
ATOM 1023 N N . ASN A 1 133 ? -4.397 5.006 22.150 1.00 83.50 133 ASN A N 1
ATOM 1024 C CA . ASN A 1 133 ? -4.593 5.554 23.493 1.00 83.50 133 ASN A CA 1
ATOM 1025 C C . ASN A 1 133 ? -3.446 5.169 24.447 1.00 83.50 133 ASN A C 1
ATOM 1027 O O . ASN A 1 133 ? -2.567 4.382 24.095 1.00 83.50 133 ASN A O 1
ATOM 1031 N N . ASP A 1 134 ? -3.482 5.673 25.684 1.00 85.25 134 ASP A N 1
ATOM 1032 C CA . ASP A 1 134 ? -2.448 5.410 26.703 1.00 85.25 134 ASP A CA 1
ATOM 1033 C C . ASP A 1 134 ? -2.278 3.915 27.041 1.00 85.25 134 ASP A C 1
ATOM 1035 O O . ASP A 1 134 ? -1.227 3.494 27.521 1.00 85.25 134 ASP A O 1
ATOM 1039 N N . ALA A 1 135 ? -3.294 3.092 26.758 1.00 87.00 135 ALA A N 1
ATOM 1040 C CA . ALA A 1 135 ? -3.255 1.640 26.923 1.00 87.00 135 ALA A CA 1
ATOM 1041 C C . ALA A 1 135 ? -2.709 0.898 25.684 1.00 87.00 135 ALA A C 1
ATOM 1043 O O . ALA A 1 135 ? -2.746 -0.332 25.636 1.00 87.00 135 ALA A O 1
ATOM 1044 N N . GLY A 1 136 ? -2.241 1.614 24.657 1.00 80.94 136 GLY A N 1
ATOM 1045 C CA . GLY A 1 136 ? -1.759 1.027 23.406 1.00 80.94 136 GLY A CA 1
ATOM 1046 C C . GLY A 1 136 ? -2.873 0.485 22.502 1.00 80.94 136 GLY A C 1
ATOM 1047 O O . GLY A 1 136 ? -2.593 -0.255 21.560 1.00 80.94 136 GLY A O 1
ATOM 1048 N N . THR A 1 137 ? -4.135 0.822 22.781 1.00 84.06 137 THR A N 1
ATOM 1049 C CA . THR A 1 137 ? -5.299 0.347 22.022 1.00 84.06 137 THR A CA 1
ATOM 1050 C C . THR A 1 137 ? -5.716 1.374 20.977 1.00 84.06 137 THR A C 1
ATOM 1052 O O . THR A 1 137 ? -5.606 2.578 21.193 1.00 84.06 137 THR A O 1
ATOM 1055 N N . LEU A 1 138 ? -6.213 0.893 19.838 1.00 82.81 138 LEU A N 1
ATOM 1056 C CA . LEU A 1 138 ? -6.758 1.741 18.785 1.00 82.81 138 LEU A CA 1
ATOM 1057 C C . LEU A 1 138 ? -8.161 2.236 19.159 1.00 82.81 138 LEU A C 1
ATOM 1059 O O . LEU A 1 138 ? -9.067 1.429 19.366 1.00 82.81 138 LEU A O 1
ATOM 1063 N N . GLU A 1 139 ? -8.350 3.551 19.188 1.00 88.75 139 GLU A N 1
ATOM 1064 C CA . GLU A 1 139 ? -9.641 4.198 19.427 1.00 88.75 139 GLU A CA 1
ATOM 1065 C C . GLU A 1 139 ? -10.053 5.071 18.239 1.00 88.75 139 GLU A C 1
ATOM 1067 O O . GLU A 1 139 ? -9.228 5.770 17.650 1.00 88.75 139 GLU A O 1
ATOM 1072 N N . THR A 1 140 ? -11.337 5.033 17.873 1.00 91.19 140 THR A N 1
ATOM 1073 C CA . THR A 1 140 ? -11.875 5.918 16.830 1.00 91.19 140 THR A CA 1
ATOM 1074 C C . THR A 1 140 ? -12.156 7.285 17.437 1.00 91.19 140 THR A C 1
ATOM 1076 O O . THR A 1 140 ? -12.984 7.400 18.335 1.00 91.19 140 THR A O 1
ATOM 1079 N N . VAL A 1 141 ? -11.485 8.318 16.933 1.00 90.94 141 VAL A N 1
ATOM 1080 C CA . VAL A 1 141 ? -11.627 9.703 17.418 1.00 90.94 141 VAL A CA 1
ATOM 1081 C C . VAL A 1 141 ? -12.529 10.558 16.531 1.00 90.94 141 VAL A C 1
ATOM 1083 O O . VAL A 1 141 ? -12.928 11.653 16.916 1.00 90.94 141 VAL A O 1
ATOM 1086 N N . GLY A 1 142 ? -12.882 10.060 15.347 1.00 89.81 142 GLY A N 1
ATOM 1087 C CA . GLY A 1 142 ? -13.868 10.691 14.484 1.00 89.81 142 GLY A CA 1
ATOM 1088 C C . GLY A 1 142 ? -14.201 9.840 13.266 1.00 89.81 142 GLY A C 1
ATOM 1089 O O . GLY A 1 142 ? -13.403 8.999 12.847 1.00 89.81 142 GLY A O 1
ATOM 1090 N N . GLU A 1 143 ? -15.388 10.067 12.710 1.00 93.31 143 GLU A N 1
ATOM 1091 C CA . GLU A 1 143 ? -15.934 9.315 11.584 1.00 93.31 143 GLU A CA 1
ATOM 1092 C C . GLU A 1 143 ? -16.794 10.215 10.689 1.00 93.31 143 GLU A C 1
ATOM 1094 O O . GLU A 1 143 ? -17.503 11.099 11.174 1.00 93.31 143 GLU A O 1
ATOM 1099 N N . TRP A 1 144 ? -16.717 10.008 9.375 1.00 93.19 144 TRP A N 1
ATOM 1100 C CA . TRP A 1 144 ? -17.487 10.748 8.379 1.00 93.19 144 TRP A CA 1
ATOM 1101 C C . TRP A 1 144 ? -17.787 9.892 7.145 1.00 93.19 144 TRP A C 1
ATOM 1103 O O . TRP A 1 144 ? -17.065 8.947 6.821 1.00 93.19 144 TRP A O 1
ATOM 1113 N N . PHE A 1 145 ? -18.855 10.262 6.438 1.00 92.00 145 PHE A N 1
ATOM 1114 C CA . PHE A 1 145 ? -19.353 9.592 5.235 1.00 92.00 145 PHE A CA 1
ATOM 1115 C C . PHE A 1 145 ? -19.330 10.548 4.040 1.00 92.00 145 PHE A C 1
ATOM 1117 O O . PHE A 1 145 ? -19.468 11.760 4.227 1.00 92.00 145 PHE A O 1
ATOM 1124 N N . PHE A 1 146 ? -19.151 10.019 2.827 1.00 82.44 146 PHE A N 1
ATOM 1125 C CA . PHE A 1 146 ? -19.056 10.813 1.593 1.00 82.44 146 PHE A CA 1
ATOM 1126 C C . PHE A 1 146 ? -19.651 10.125 0.352 1.00 82.44 146 PHE A C 1
ATOM 1128 O O . PHE A 1 146 ? -20.025 8.933 0.411 1.00 82.44 146 PHE A O 1
#

Nearest PDB structures (foldseek):
  3sre-assembly1_A  TM=2.868E-01  e=5.518E-02  synthetic construct
  7bam-assembly1_B  TM=4.230E-01  e=3.120E-01  Homo sapiens
  4hhq-assembly1_A  TM=2.957E-01  e=1.496E-01  synthetic construct
  6g82-assembly1_A  TM=2.903E-01  e=1.662E-01  Homo sapiens
  4q1u-assembly1_A  TM=3.015E-01  e=2.050E-01  hybrid

Solvent-accessible surface area (backbone atoms only — not comparable to full-atom values): 8452 Å² total; per-residue (Å²): 140,81,85,83,84,81,83,72,82,75,85,78,77,74,74,81,78,75,77,78,68,73,76,76,96,69,74,78,41,64,60,90,89,49,49,45,34,36,32,59,51,99,85,68,49,47,41,35,39,36,29,34,90,73,34,72,50,68,44,52,73,38,31,43,50,75,45,78,42,85,46,77,93,52,23,36,41,35,34,31,40,29,28,87,41,68,91,49,67,69,59,28,38,35,41,37,34,24,43,47,67,33,50,74,41,34,38,37,39,25,39,71,86,57,56,45,32,42,39,37,33,63,79,78,32,35,35,36,35,36,34,56,45,98,85,72,44,81,42,79,80,45,75,52,76,111

Radius of gyration: 19.43 Å; Cα contacts (8 Å, |Δi|>4): 277; chains: 1; bounding box: 44×68×48 Å

pLDDT: mean 82.66, std 20.24, range [32.0, 97.94]